Protein AF-A0A0C9LXT9-F1 (afdb_monomer_lite)

pLDDT: mean 82.16, std 12.62, range [45.69, 92.62]

Foldseek 3Di:
DQDWLQLDDDDPPDPLRDDDPPDDPVSVVVSNVPRDDDFLDPRSRSVLSCCQPPQQQVQLVVDPNSFGKDWDDDDPHPDIDIDRDSVVVNVCRNVVD

Sequence (97 aa):
MVPELAGGKMSSSDTKSKVDLLDHPDTVRLKIKKAPCTPRMVQGNGILAFIQHVVLPHSALLASGGKPALSVVLHGNSETIVFSSFADVVTAYEADF

Secondary structure (DSSP, 8-state):
-PPPTT-SS--TT-TTT---TT--HHHHHHHHHHS---TT--TT-HHHHHIIIIIHHHHHHHSTT----EEEE-TT--PEEEESSHHHHHHHHHHT-

Structure (mmCIF, N/CA/C/O backbone):
data_AF-A0A0C9LXT9-F1
#
_entry.id   AF-A0A0C9LXT9-F1
#
loop_
_atom_site.group_PDB
_atom_site.id
_atom_site.type_symbol
_atom_site.label_atom_id
_atom_site.label_alt_id
_atom_site.label_comp_id
_atom_site.label_asym_id
_atom_site.label_entity_id
_atom_site.label_seq_id
_atom_site.pdbx_PDB_ins_code
_atom_site.Cartn_x
_atom_site.Cartn_y
_atom_site.Cartn_z
_atom_site.occupancy
_atom_site.B_iso_or_equiv
_atom_site.auth_seq_id
_atom_site.auth_comp_id
_atom_site.auth_asym_id
_atom_site.auth_atom_id
_atom_site.pdbx_PDB_model_num
ATOM 1 N N . MET A 1 1 ? -4.369 -15.517 -4.786 1.00 52.06 1 MET A N 1
ATOM 2 C CA . MET A 1 1 ? -3.124 -15.048 -5.434 1.00 52.06 1 MET A CA 1
ATOM 3 C C . MET A 1 1 ? -3.162 -13.533 -5.475 1.00 52.06 1 MET A C 1
ATOM 5 O O . MET A 1 1 ? -4.229 -13.007 -5.757 1.00 52.06 1 MET A O 1
ATOM 9 N N . VAL A 1 2 ? -2.061 -12.857 -5.131 1.00 58.88 2 VAL A N 1
ATOM 10 C CA . VAL A 1 2 ? -1.991 -11.385 -5.135 1.00 58.88 2 VAL A CA 1
ATOM 11 C C . VAL A 1 2 ? -2.018 -10.899 -6.591 1.00 58.88 2 VAL A C 1
ATOM 13 O O . VAL A 1 2 ? -1.207 -11.387 -7.380 1.00 58.88 2 VAL A O 1
ATOM 16 N N . PRO A 1 3 ? -2.947 -10.006 -6.972 1.00 63.06 3 PRO A N 1
ATOM 17 C CA . PRO A 1 3 ? -2.980 -9.422 -8.310 1.00 63.06 3 PRO A CA 1
ATOM 18 C C . PRO A 1 3 ? -1.691 -8.659 -8.638 1.00 63.06 3 PRO A C 1
ATOM 20 O O . PRO A 1 3 ? -1.057 -8.084 -7.754 1.00 63.06 3 PRO A O 1
ATOM 23 N N . GLU A 1 4 ? -1.302 -8.651 -9.914 1.00 68.25 4 GLU A N 1
ATOM 24 C CA . GLU A 1 4 ? -0.165 -7.851 -10.373 1.00 68.25 4 GLU A CA 1
ATOM 25 C C . GLU A 1 4 ? -0.453 -6.354 -10.241 1.00 68.25 4 GLU A C 1
ATOM 27 O O . GLU A 1 4 ? -1.590 -5.906 -10.410 1.00 68.25 4 GLU A O 1
ATOM 32 N N . LEU A 1 5 ? 0.601 -5.560 -10.033 1.00 73.69 5 LEU A N 1
ATOM 33 C CA . LEU A 1 5 ? 0.483 -4.103 -9.930 1.00 73.69 5 LEU A CA 1
ATOM 34 C C . LEU A 1 5 ? -0.076 -3.471 -11.213 1.00 73.69 5 LEU A C 1
ATOM 36 O O . LEU A 1 5 ? -0.660 -2.396 -11.158 1.00 73.69 5 LEU A O 1
ATOM 40 N N . ALA A 1 6 ? 0.077 -4.147 -12.356 1.00 64.81 6 ALA A N 1
ATOM 41 C CA . ALA A 1 6 ? -0.392 -3.695 -13.663 1.00 64.81 6 ALA A CA 1
ATOM 42 C C . ALA A 1 6 ? -1.884 -3.973 -13.951 1.00 64.81 6 ALA A C 1
ATOM 44 O O . ALA A 1 6 ? -2.360 -3.606 -15.022 1.00 64.81 6 ALA A O 1
ATOM 45 N N . GLY A 1 7 ? -2.634 -4.604 -13.037 1.00 57.09 7 GLY A N 1
ATOM 46 C CA . GLY A 1 7 ? -4.096 -4.708 -13.161 1.00 57.09 7 GLY A CA 1
ATOM 47 C C . GLY A 1 7 ? -4.639 -5.746 -14.150 1.00 57.09 7 GLY A C 1
ATOM 48 O O . GLY A 1 7 ? -5.836 -5.755 -14.431 1.00 57.09 7 GLY A O 1
ATOM 49 N N . GLY A 1 8 ? -3.784 -6.624 -14.684 1.00 57.38 8 GLY A N 1
ATOM 50 C CA . GLY A 1 8 ? -4.131 -7.607 -15.716 1.00 57.38 8 GLY A CA 1
ATOM 51 C C . GLY A 1 8 ? -4.148 -9.072 -15.259 1.00 57.38 8 GLY A C 1
ATOM 52 O O . GLY A 1 8 ? -3.866 -9.409 -14.108 1.00 57.38 8 GLY A O 1
ATOM 53 N N . LYS A 1 9 ? -4.469 -9.966 -16.210 1.00 50.69 9 LYS A N 1
ATOM 54 C CA . LYS A 1 9 ? -4.289 -11.422 -16.082 1.00 50.69 9 LYS A CA 1
ATOM 55 C C . LYS A 1 9 ? -2.798 -11.717 -15.900 1.00 50.69 9 LYS A C 1
ATOM 57 O O . LYS A 1 9 ? -2.001 -11.327 -16.743 1.00 50.69 9 LYS A O 1
ATOM 62 N N . MET A 1 10 ? -2.488 -12.427 -14.820 1.00 48.62 10 MET A N 1
ATOM 63 C CA . MET A 1 10 ? -1.169 -12.934 -14.429 1.00 48.62 10 MET A CA 1
ATOM 64 C C . MET A 1 10 ? -0.315 -13.320 -15.650 1.00 48.62 10 MET A C 1
ATOM 66 O O . MET A 1 10 ? -0.611 -14.310 -16.322 1.00 48.62 10 MET A O 1
ATOM 70 N N . SER A 1 11 ? 0.725 -12.546 -15.946 1.00 45.69 11 SER A N 1
ATOM 71 C CA . SER A 1 11 ? 1.721 -12.874 -16.959 1.00 45.69 11 SER A CA 1
ATOM 72 C C . SER A 1 11 ? 3.072 -12.897 -16.271 1.00 45.69 11 SER A C 1
ATOM 74 O O . SER A 1 11 ? 3.668 -11.868 -15.965 1.00 45.69 11 SER A O 1
ATOM 76 N N . SER A 1 12 ? 3.599 -14.104 -16.067 1.00 51.56 12 SER A N 1
ATOM 77 C CA . SER A 1 12 ? 4.926 -14.307 -15.476 1.00 51.56 12 SER A CA 1
ATOM 78 C C . SER A 1 12 ? 6.075 -13.710 -16.315 1.00 51.56 12 SER A C 1
ATOM 80 O O . SER A 1 12 ? 7.235 -13.825 -15.918 1.00 51.56 12 SER A O 1
ATOM 82 N N . SER A 1 13 ? 5.783 -13.121 -17.478 1.00 54.19 13 SER A N 1
ATOM 83 C CA . SER A 1 13 ? 6.764 -12.629 -18.444 1.00 54.19 13 SER A CA 1
ATOM 84 C C . SER A 1 13 ? 7.148 -11.157 -18.253 1.00 54.19 13 SER A C 1
ATOM 86 O O . SER A 1 13 ? 8.203 -10.762 -18.744 1.00 54.19 13 SER A O 1
ATOM 88 N N . ASP A 1 14 ? 6.373 -10.358 -17.508 1.00 57.16 14 ASP A N 1
ATOM 89 C CA . ASP A 1 14 ? 6.690 -8.945 -17.266 1.00 57.16 14 ASP A CA 1
ATOM 90 C C . ASP A 1 14 ? 7.311 -8.725 -15.879 1.00 57.16 14 ASP A C 1
ATOM 92 O O . ASP A 1 14 ? 6.648 -8.477 -14.876 1.00 57.16 14 ASP A O 1
ATOM 96 N N . THR A 1 15 ? 8.645 -8.718 -15.813 1.00 59.12 15 THR A N 1
ATOM 97 C CA . THR A 1 15 ? 9.415 -8.516 -14.564 1.00 59.12 15 THR A CA 1
ATOM 98 C C . THR A 1 15 ? 9.140 -7.166 -13.875 1.00 59.12 15 THR A C 1
ATOM 100 O O . THR A 1 15 ? 9.544 -6.938 -12.734 1.00 59.12 15 THR A O 1
ATOM 103 N N . LYS A 1 16 ? 8.472 -6.235 -14.569 1.00 60.41 16 LYS A N 1
ATOM 104 C CA . LYS A 1 16 ? 8.159 -4.882 -14.087 1.00 60.41 16 LYS A CA 1
ATOM 105 C C . LYS A 1 16 ? 6.823 -4.790 -13.341 1.00 60.41 16 LYS A C 1
ATOM 107 O O . LYS A 1 16 ? 6.652 -3.824 -12.604 1.00 60.41 16 LYS A O 1
ATOM 112 N N . SER A 1 17 ? 5.901 -5.742 -13.513 1.00 63.59 17 SER A N 1
ATOM 113 C CA . SER A 1 17 ? 4.554 -5.697 -12.912 1.00 63.59 17 SER A CA 1
ATOM 114 C C . SER A 1 17 ? 4.446 -6.427 -11.566 1.00 63.59 17 SER A C 1
ATOM 116 O O . SER A 1 17 ? 3.431 -6.301 -10.876 1.00 63.59 17 SER A O 1
ATOM 118 N N . LYS A 1 18 ? 5.498 -7.152 -11.158 1.00 76.69 18 LYS A N 1
ATOM 119 C CA . LYS A 1 18 ? 5.550 -7.953 -9.928 1.00 76.69 18 LYS A CA 1
ATOM 120 C C . LYS A 1 18 ? 6.569 -7.400 -8.930 1.00 76.69 18 LYS A C 1
ATOM 122 O O . LYS A 1 18 ? 7.720 -7.166 -9.296 1.00 76.69 18 LYS A O 1
ATOM 127 N N . VAL A 1 19 ? 6.158 -7.235 -7.672 1.00 83.12 19 VAL A N 1
ATOM 128 C CA . VAL A 1 19 ? 7.073 -7.003 -6.540 1.00 83.12 19 VAL A CA 1
ATOM 129 C C . VAL A 1 19 ? 7.537 -8.354 -6.011 1.00 83.12 19 VAL A C 1
ATOM 131 O O . VAL A 1 19 ? 6.712 -9.214 -5.700 1.00 83.12 19 VAL A O 1
ATOM 134 N N . ASP A 1 20 ? 8.849 -8.541 -5.957 1.00 83.06 20 ASP A N 1
ATOM 135 C CA . ASP A 1 20 ? 9.496 -9.748 -5.454 1.00 83.06 20 ASP A CA 1
ATOM 136 C C . ASP A 1 20 ? 10.058 -9.524 -4.041 1.00 83.06 20 ASP A C 1
ATOM 138 O O . ASP A 1 20 ? 10.316 -8.392 -3.633 1.00 83.06 20 ASP A O 1
ATOM 142 N N . LEU A 1 21 ? 10.267 -10.605 -3.287 1.00 83.62 21 LEU A N 1
ATOM 143 C CA . LEU A 1 21 ? 10.830 -10.548 -1.933 1.00 83.62 21 LEU A CA 1
ATOM 144 C C . LEU A 1 21 ? 12.291 -10.084 -1.935 1.00 83.62 21 LEU A C 1
ATOM 146 O O . LEU A 1 21 ? 12.764 -9.539 -0.942 1.00 83.62 21 LEU A O 1
ATOM 150 N N . LEU A 1 22 ? 12.998 -10.311 -3.045 1.00 87.12 22 LEU A N 1
ATOM 151 C CA . LEU A 1 22 ? 14.398 -9.927 -3.227 1.00 87.12 22 LEU A CA 1
ATOM 152 C C . LEU A 1 22 ? 14.564 -8.567 -3.927 1.00 87.12 22 LEU A C 1
ATOM 154 O O . LEU A 1 22 ? 15.691 -8.172 -4.229 1.00 87.12 22 LEU A O 1
ATOM 158 N N . ASP A 1 23 ? 13.473 -7.844 -4.207 1.00 86.75 23 ASP A N 1
ATOM 159 C CA . ASP A 1 23 ? 13.573 -6.507 -4.791 1.00 86.75 23 ASP A CA 1
ATOM 160 C C . ASP A 1 23 ? 14.224 -5.530 -3.801 1.00 86.75 23 ASP A C 1
ATOM 162 O O . ASP A 1 23 ? 13.779 -5.366 -2.664 1.00 86.75 23 ASP A O 1
ATOM 166 N N . HIS A 1 24 ? 15.240 -4.798 -4.265 1.00 92.38 24 HIS A N 1
ATOM 167 C CA . HIS A 1 24 ? 15.794 -3.684 -3.497 1.00 92.38 24 HIS A CA 1
ATOM 168 C C . HIS A 1 24 ? 14.713 -2.607 -3.273 1.00 92.38 24 HIS A C 1
ATOM 170 O O . HIS A 1 24 ? 13.911 -2.365 -4.186 1.00 92.38 24 HIS A O 1
ATOM 176 N N . PRO A 1 25 ? 14.710 -1.886 -2.134 1.00 90.50 25 PRO A N 1
ATOM 177 C CA . PRO A 1 25 ? 13.740 -0.825 -1.857 1.00 90.50 25 PRO A CA 1
ATOM 178 C C . PRO A 1 25 ? 13.528 0.177 -3.005 1.00 90.50 25 PRO A C 1
ATOM 180 O O . PRO A 1 25 ? 12.393 0.562 -3.285 1.00 90.50 25 PRO A O 1
ATOM 183 N N . ASP A 1 26 ? 14.588 0.563 -3.720 1.00 91.06 26 ASP A N 1
ATOM 184 C CA . ASP A 1 26 ? 14.491 1.486 -4.866 1.00 91.06 26 ASP A CA 1
ATOM 185 C C . ASP A 1 26 ? 13.736 0.884 -6.056 1.00 91.06 26 ASP A C 1
ATOM 187 O O . ASP A 1 26 ? 12.976 1.574 -6.740 1.00 91.06 26 ASP A O 1
ATOM 191 N N . THR A 1 27 ? 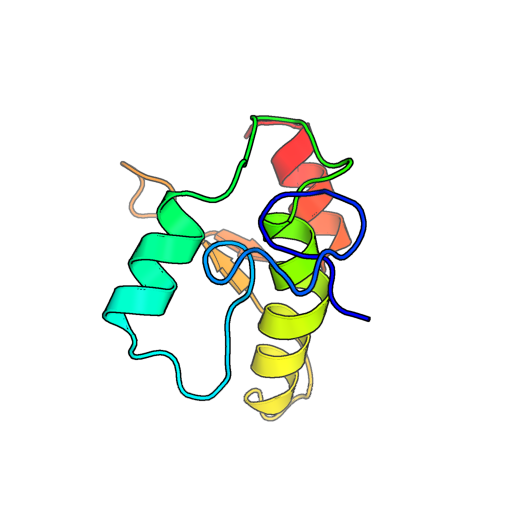13.894 -0.422 -6.273 1.00 89.25 27 THR A N 1
ATOM 192 C CA . THR A 1 27 ? 13.179 -1.159 -7.321 1.00 89.25 27 THR A CA 1
ATOM 193 C C . THR A 1 27 ? 11.695 -1.240 -6.992 1.00 89.25 27 THR A C 1
ATOM 195 O O . THR A 1 27 ? 10.865 -0.969 -7.861 1.00 89.25 27 THR A O 1
ATOM 198 N N . VAL A 1 28 ? 11.346 -1.517 -5.730 1.00 89.19 28 VAL A N 1
ATOM 199 C CA . VAL A 1 28 ? 9.950 -1.507 -5.267 1.00 89.19 28 VAL A CA 1
ATOM 200 C C . VAL A 1 28 ? 9.333 -0.124 -5.475 1.00 89.19 28 VAL A C 1
ATOM 202 O O . VAL A 1 28 ? 8.279 -0.013 -6.100 1.00 89.19 28 VAL A O 1
ATOM 205 N N . ARG A 1 29 ? 10.015 0.951 -5.050 1.00 89.69 29 ARG A N 1
ATOM 206 C CA . ARG A 1 29 ? 9.549 2.336 -5.258 1.00 89.69 29 ARG A CA 1
ATOM 207 C C . ARG A 1 29 ? 9.295 2.639 -6.736 1.00 89.69 29 ARG A C 1
ATOM 209 O O . ARG A 1 29 ? 8.272 3.234 -7.072 1.00 89.69 29 ARG A O 1
ATOM 216 N N . LEU A 1 30 ? 10.196 2.213 -7.623 1.00 89.56 30 LEU A N 1
ATOM 217 C CA . LEU A 1 30 ? 10.053 2.422 -9.064 1.00 89.56 30 LEU A CA 1
ATOM 218 C C . LEU A 1 30 ? 8.870 1.641 -9.654 1.00 89.56 30 LEU A C 1
ATOM 220 O O . LEU A 1 30 ? 8.168 2.174 -10.514 1.00 89.56 30 LEU A O 1
ATOM 224 N N . LYS A 1 31 ? 8.645 0.402 -9.204 1.00 88.06 31 LYS A N 1
ATOM 225 C CA . LYS A 1 31 ? 7.522 -0.443 -9.636 1.00 88.06 31 LYS A CA 1
ATOM 226 C C . LYS A 1 31 ? 6.182 0.144 -9.195 1.00 88.06 31 LYS A C 1
ATOM 228 O O . LYS A 1 31 ? 5.307 0.319 -10.036 1.00 88.06 31 LYS A O 1
ATOM 233 N N . ILE A 1 32 ? 6.059 0.549 -7.927 1.00 89.19 32 ILE A N 1
ATOM 234 C CA . ILE A 1 32 ? 4.854 1.217 -7.408 1.00 89.19 32 ILE A CA 1
ATOM 235 C C . ILE A 1 32 ? 4.579 2.520 -8.170 1.00 89.19 32 ILE A C 1
ATOM 237 O O . ILE A 1 32 ? 3.452 2.752 -8.588 1.00 89.19 32 ILE A O 1
ATOM 241 N N . LYS A 1 33 ? 5.608 3.337 -8.439 1.00 87.81 33 LYS A N 1
ATOM 242 C CA . LYS A 1 33 ? 5.456 4.595 -9.194 1.00 87.81 33 LYS A CA 1
ATOM 243 C C . LYS A 1 33 ? 4.969 4.391 -10.635 1.00 87.81 33 LYS A C 1
ATOM 245 O O . LYS A 1 33 ? 4.356 5.289 -11.200 1.00 87.81 33 LYS A O 1
ATOM 250 N N . LYS A 1 34 ? 5.286 3.250 -11.250 1.00 87.56 34 LYS A N 1
ATOM 251 C CA . LYS A 1 34 ? 4.892 2.914 -12.629 1.00 87.56 34 LYS A CA 1
ATOM 252 C C . LYS A 1 34 ? 3.557 2.179 -12.719 1.00 87.56 34 LYS A C 1
ATOM 254 O O . LYS A 1 34 ? 3.060 1.996 -13.827 1.00 87.56 34 LYS A O 1
ATOM 259 N N . ALA A 1 35 ? 3.015 1.721 -11.597 1.00 86.31 35 ALA A N 1
ATOM 260 C CA . ALA A 1 35 ? 1.782 0.961 -11.585 1.00 86.31 35 ALA A CA 1
ATOM 261 C C . ALA A 1 35 ? 0.587 1.852 -11.980 1.00 86.31 35 ALA A C 1
ATOM 263 O O . ALA A 1 35 ? 0.492 2.990 -11.510 1.00 86.31 35 ALA A O 1
ATOM 264 N N . PRO A 1 36 ? -0.333 1.359 -12.826 1.00 84.88 36 PRO A N 1
ATOM 265 C CA . PRO A 1 36 ? -1.563 2.068 -13.146 1.00 84.88 36 PRO A CA 1
ATOM 266 C C . PRO A 1 36 ? -2.423 2.239 -11.887 1.00 84.88 36 PRO A C 1
ATOM 268 O O . PRO A 1 36 ? -2.800 1.267 -11.236 1.00 84.88 36 PRO A O 1
ATOM 271 N N . CYS A 1 37 ? -2.730 3.491 -11.554 1.00 87.88 37 CYS A N 1
ATOM 272 C CA . CYS A 1 37 ? -3.544 3.869 -10.401 1.00 87.88 37 CYS A CA 1
ATOM 273 C C . CYS A 1 37 ? -4.447 5.045 -10.800 1.00 87.88 37 CYS A C 1
ATOM 275 O O . CYS A 1 37 ? -4.214 6.193 -10.423 1.00 87.88 37 CYS A O 1
ATOM 277 N N . THR A 1 38 ? -5.412 4.771 -11.679 1.00 87.81 38 THR A N 1
ATOM 278 C CA . THR A 1 38 ? -6.330 5.788 -12.205 1.00 87.81 38 THR A CA 1
ATOM 279 C C . THR A 1 38 ? -7.303 6.244 -11.111 1.00 87.81 38 THR A C 1
ATOM 281 O O . THR A 1 38 ? -7.920 5.379 -10.489 1.00 87.81 38 THR A O 1
ATOM 284 N N . PRO A 1 39 ? -7.495 7.562 -10.896 1.00 87.31 39 PRO A N 1
ATOM 285 C CA . PRO A 1 39 ? -8.404 8.074 -9.870 1.00 87.31 39 PRO A CA 1
ATOM 286 C C . PRO A 1 39 ? -9.795 7.446 -9.966 1.00 87.31 39 PRO A C 1
ATOM 288 O O . PRO A 1 39 ? -10.306 7.250 -11.072 1.00 87.31 39 PRO A O 1
ATOM 291 N N . ARG A 1 40 ? -10.400 7.128 -8.814 1.00 88.31 40 ARG A N 1
ATOM 292 C CA . ARG A 1 40 ? -11.740 6.520 -8.681 1.00 88.31 40 ARG A CA 1
ATOM 293 C C . ARG A 1 40 ? -11.920 5.137 -9.319 1.00 88.31 40 ARG A C 1
ATOM 295 O O . ARG A 1 40 ? -13.001 4.565 -9.238 1.00 88.31 40 ARG A O 1
ATOM 302 N N . MET A 1 41 ? -10.888 4.570 -9.943 1.00 87.69 41 MET A N 1
ATOM 303 C CA . MET A 1 41 ? -10.961 3.255 -10.579 1.00 87.69 41 MET A CA 1
ATOM 304 C C . MET A 1 41 ? -10.432 2.181 -9.636 1.00 87.69 41 MET A C 1
ATOM 306 O O . MET A 1 41 ? -9.223 2.008 -9.469 1.00 87.69 41 MET A O 1
ATOM 310 N N . VAL A 1 42 ? -11.353 1.431 -9.034 1.00 87.19 42 VAL A N 1
ATOM 311 C CA . VAL A 1 42 ? -11.017 0.312 -8.140 1.00 87.19 42 VAL A CA 1
ATOM 312 C C . VAL A 1 42 ? -10.770 -0.973 -8.923 1.00 87.19 42 VAL A C 1
ATOM 314 O O . VAL A 1 42 ? -9.869 -1.754 -8.607 1.00 87.19 42 VAL A O 1
ATOM 317 N N . GLN A 1 43 ? -11.555 -1.202 -9.975 1.00 84.56 43 GLN A N 1
ATOM 318 C CA . GLN A 1 43 ? -11.462 -2.419 -10.768 1.00 84.56 43 GLN A CA 1
ATOM 319 C C . GLN A 1 43 ? -10.140 -2.468 -11.543 1.00 84.56 43 GLN A C 1
ATOM 321 O O . GLN A 1 43 ? -9.803 -1.547 -12.282 1.00 84.56 43 GLN A O 1
ATOM 326 N N . GLY A 1 44 ? -9.394 -3.563 -11.379 1.00 80.88 44 GLY A N 1
ATOM 327 C CA . GLY A 1 44 ? -8.079 -3.719 -12.004 1.00 80.88 44 GLY A CA 1
ATOM 328 C C . GLY A 1 44 ? -6.989 -2.847 -11.373 1.00 80.88 44 GLY A C 1
ATOM 329 O O . GLY A 1 44 ? -5.905 -2.737 -11.932 1.00 80.88 44 GLY A O 1
ATOM 330 N N . ASN A 1 45 ? -7.228 -2.232 -10.212 1.00 86.81 45 ASN A N 1
ATOM 331 C CA . ASN A 1 45 ? -6.208 -1.440 -9.539 1.00 86.81 45 ASN A CA 1
ATOM 332 C C . ASN A 1 45 ? -5.260 -2.343 -8.737 1.00 86.81 45 ASN A C 1
ATOM 334 O O . ASN A 1 45 ? -5.571 -2.803 -7.633 1.00 86.81 45 ASN A O 1
ATOM 338 N N . GLY A 1 46 ? -4.079 -2.590 -9.303 1.00 86.12 46 GLY A N 1
ATOM 339 C CA . GLY A 1 46 ? -3.058 -3.421 -8.676 1.00 86.12 46 GLY A CA 1
ATOM 340 C C . GLY A 1 46 ? -2.504 -2.839 -7.370 1.00 86.12 46 GLY A C 1
ATOM 341 O O . GLY A 1 46 ? -2.091 -3.603 -6.500 1.00 86.12 46 GLY A O 1
ATOM 342 N N . ILE A 1 47 ? -2.550 -1.513 -7.180 1.00 89.50 47 ILE A N 1
ATOM 343 C CA . ILE A 1 47 ? -2.149 -0.871 -5.918 1.00 89.50 47 ILE A CA 1
ATOM 344 C C . ILE A 1 47 ? -3.137 -1.213 -4.803 1.00 89.50 47 ILE A C 1
ATOM 346 O O . ILE A 1 47 ? -2.721 -1.652 -3.731 1.00 89.50 47 ILE A O 1
ATOM 350 N N . LEU A 1 48 ? -4.442 -1.061 -5.053 1.00 90.81 48 LEU A N 1
ATOM 351 C CA .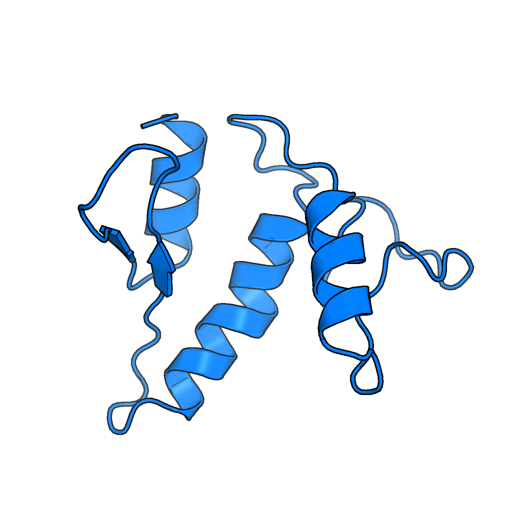 LEU A 1 48 ? -5.472 -1.397 -4.063 1.00 90.81 48 LEU A CA 1
ATOM 352 C C . LEU A 1 48 ? -5.432 -2.885 -3.708 1.00 90.81 48 LEU A C 1
ATOM 354 O O . LEU A 1 48 ? -5.485 -3.246 -2.533 1.00 90.81 48 LEU A O 1
ATOM 358 N N . ALA A 1 49 ? -5.241 -3.749 -4.705 1.00 89.06 49 ALA A N 1
ATOM 359 C CA . ALA A 1 49 ? -5.068 -5.176 -4.475 1.00 89.06 49 ALA A CA 1
ATOM 360 C C . ALA A 1 49 ? -3.830 -5.495 -3.614 1.00 89.06 49 ALA A C 1
ATOM 362 O O . ALA A 1 49 ? -3.885 -6.351 -2.727 1.00 89.06 49 ALA A O 1
ATOM 363 N N . PHE A 1 50 ? -2.716 -4.791 -3.835 1.00 89.69 50 PHE A N 1
ATOM 364 C CA . PHE A 1 50 ? -1.510 -4.933 -3.021 1.00 89.69 50 PHE A CA 1
ATOM 365 C C . PHE A 1 50 ? -1.739 -4.463 -1.575 1.00 89.69 50 PHE A C 1
ATOM 367 O O . PHE A 1 50 ? -1.290 -5.114 -0.630 1.00 89.69 50 PHE A O 1
ATOM 374 N N . ILE A 1 51 ? -2.504 -3.385 -1.378 1.00 91.75 51 ILE A N 1
ATOM 375 C CA . ILE A 1 51 ? -2.902 -2.915 -0.045 1.00 91.75 51 ILE A CA 1
ATOM 376 C C . ILE A 1 51 ? -3.734 -3.977 0.684 1.00 91.75 51 ILE A C 1
ATOM 378 O O . ILE A 1 51 ? -3.435 -4.304 1.835 1.00 91.75 51 ILE A O 1
ATOM 382 N N . GLN A 1 52 ? -4.730 -4.554 0.006 1.00 90.94 52 GLN A N 1
ATOM 383 C CA . GLN A 1 52 ? -5.622 -5.568 0.571 1.00 90.94 52 GLN A CA 1
ATOM 384 C C . GLN A 1 52 ? -4.881 -6.840 0.994 1.00 90.94 52 GLN A C 1
ATOM 386 O O . GLN A 1 52 ? -5.142 -7.385 2.065 1.00 90.94 52 GLN A O 1
ATOM 391 N N . HIS A 1 53 ? -3.989 -7.340 0.139 1.00 89.81 53 HIS A N 1
ATOM 392 C CA . HIS A 1 53 ? -3.407 -8.671 0.309 1.00 89.81 53 HIS A CA 1
ATOM 393 C C . HIS A 1 53 ? -2.011 -8.680 0.932 1.00 89.81 53 HIS A C 1
ATOM 395 O O . HIS A 1 53 ? -1.574 -9.739 1.379 1.00 89.81 53 HIS A O 1
ATOM 401 N N . VAL A 1 54 ? -1.309 -7.544 0.960 1.00 89.25 54 VAL A N 1
ATOM 402 C CA . VAL A 1 54 ? 0.065 -7.461 1.476 1.00 89.25 54 VAL A CA 1
ATOM 403 C C . VAL A 1 54 ? 0.166 -6.441 2.599 1.00 89.25 54 VAL A C 1
ATOM 405 O O . VAL A 1 54 ? 0.534 -6.811 3.710 1.00 89.25 54 VAL A O 1
ATOM 408 N N . VAL A 1 55 ? -0.193 -5.179 2.351 1.00 90.88 55 VAL A N 1
ATOM 409 C CA . VAL A 1 55 ? 0.080 -4.094 3.310 1.00 90.88 55 VAL A CA 1
ATOM 410 C C . VAL A 1 55 ? -0.741 -4.238 4.592 1.00 90.88 55 VAL A C 1
ATOM 412 O O . VAL A 1 55 ? -0.166 -4.197 5.678 1.00 90.88 55 VAL A O 1
ATOM 415 N N . LEU A 1 56 ? -2.058 -4.447 4.487 1.00 91.50 56 LEU A N 1
ATOM 416 C CA . LEU A 1 56 ? -2.925 -4.596 5.662 1.00 91.50 56 LEU A CA 1
ATOM 417 C C . LEU A 1 56 ? -2.616 -5.875 6.465 1.00 91.50 56 LEU A C 1
ATOM 419 O O . LEU A 1 56 ? -2.457 -5.777 7.682 1.00 91.50 56 LEU A O 1
ATOM 423 N N . PRO A 1 57 ? -2.457 -7.066 5.849 1.00 91.44 57 PRO A N 1
ATOM 424 C CA . PRO A 1 57 ? -2.038 -8.252 6.595 1.00 91.44 57 PRO A CA 1
ATOM 425 C C . PRO A 1 57 ? -0.667 -8.083 7.255 1.00 91.44 57 PRO A C 1
ATOM 427 O O . PRO A 1 57 ? -0.489 -8.480 8.403 1.00 91.44 57 PRO A O 1
ATOM 430 N N . HIS A 1 58 ? 0.295 -7.459 6.568 1.00 91.00 58 HIS A N 1
ATOM 431 C CA . HIS A 1 58 ? 1.616 -7.205 7.134 1.00 91.00 58 HIS A CA 1
ATOM 432 C C . HIS A 1 58 ? 1.552 -6.261 8.341 1.00 91.00 58 HIS A C 1
ATOM 434 O O . HIS A 1 58 ? 2.188 -6.536 9.358 1.00 91.00 58 HIS A O 1
ATOM 440 N N . SER A 1 59 ? 0.752 -5.192 8.280 1.00 91.50 59 SER A N 1
ATOM 441 C CA . SER A 1 59 ? 0.610 -4.273 9.413 1.00 91.50 59 SER A CA 1
ATOM 442 C C . SER A 1 59 ? -0.099 -4.917 10.604 1.00 91.50 59 SER A C 1
ATOM 444 O O . SER A 1 59 ? 0.312 -4.693 11.742 1.00 91.50 59 SER A O 1
ATOM 446 N N . ALA A 1 60 ? -1.083 -5.788 10.364 1.00 91.31 60 ALA A N 1
ATOM 447 C CA . ALA A 1 60 ? -1.717 -6.574 11.420 1.00 91.31 60 ALA A CA 1
ATOM 448 C C . ALA A 1 60 ? -0.727 -7.502 12.142 1.00 91.31 60 ALA A C 1
ATOM 450 O O . ALA A 1 60 ? -0.816 -7.643 13.358 1.00 91.31 60 ALA A O 1
ATOM 451 N N . LEU A 1 61 ? 0.226 -8.106 11.418 1.00 90.94 61 LEU A N 1
ATOM 452 C CA . LEU A 1 61 ? 1.258 -8.971 12.006 1.00 90.94 61 LEU A CA 1
ATOM 453 C C . LEU A 1 61 ? 2.271 -8.201 12.862 1.00 90.94 61 LEU A C 1
ATOM 455 O O . LEU A 1 61 ? 2.800 -8.752 13.823 1.00 90.94 61 LEU A O 1
ATOM 459 N N . LEU A 1 62 ? 2.554 -6.944 12.513 1.00 88.56 62 LEU A N 1
ATOM 460 C CA . LEU A 1 62 ? 3.449 -6.083 13.291 1.00 88.56 62 LEU A CA 1
ATOM 461 C C . LEU A 1 62 ? 2.760 -5.480 14.523 1.00 88.56 62 LEU A C 1
ATOM 463 O O . LEU A 1 62 ? 3.424 -5.151 15.504 1.00 88.56 62 LEU A O 1
ATOM 467 N N . ALA A 1 63 ? 1.438 -5.315 14.483 1.00 87.50 63 ALA A N 1
ATOM 468 C CA . ALA A 1 63 ? 0.672 -4.764 15.588 1.00 87.50 63 ALA A CA 1
ATOM 469 C C . ALA A 1 63 ? 0.452 -5.810 16.693 1.00 87.50 63 ALA A C 1
ATOM 471 O O . ALA A 1 63 ? -0.134 -6.865 16.462 1.00 87.50 63 ALA A O 1
ATOM 472 N N . SER A 1 64 ? 0.789 -5.473 17.942 1.00 78.25 64 SER A N 1
ATOM 473 C CA . SER A 1 64 ? 0.608 -6.361 19.106 1.00 78.25 64 SER A CA 1
ATOM 474 C C . SER A 1 64 ? -0.846 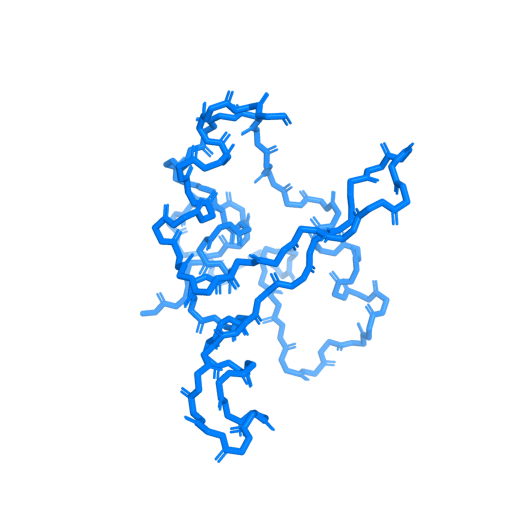-6.801 19.350 1.00 78.25 64 SER A C 1
ATOM 476 O O . SER A 1 64 ? -1.086 -7.771 20.060 1.00 78.25 64 SER A O 1
ATOM 478 N N . GLY A 1 65 ? -1.822 -6.079 18.786 1.00 80.19 65 GLY A N 1
ATOM 479 C CA . GLY A 1 65 ? -3.254 -6.377 18.892 1.00 80.19 65 GLY A CA 1
ATOM 480 C C . GLY A 1 65 ? -3.868 -7.056 17.664 1.00 80.19 65 GLY A C 1
ATOM 481 O O . GLY A 1 65 ? -5.088 -7.202 17.628 1.00 80.19 65 GLY A O 1
ATOM 482 N N . GLY A 1 66 ? -3.076 -7.401 16.640 1.00 82.12 66 GLY A N 1
ATOM 483 C CA . GLY A 1 66 ? -3.559 -8.068 15.423 1.00 82.12 66 GLY A CA 1
ATOM 484 C C . GLY A 1 66 ? -4.491 -7.225 14.545 1.00 82.12 66 GLY A C 1
ATOM 485 O O . GLY A 1 66 ? -5.127 -7.755 13.636 1.00 82.12 66 GLY A O 1
ATOM 486 N N . LYS A 1 67 ? -4.616 -5.921 14.820 1.00 86.00 67 LYS A N 1
ATOM 487 C CA . LYS A 1 67 ? -5.488 -5.015 14.066 1.00 86.00 67 LYS A CA 1
ATOM 488 C C . LYS A 1 67 ? -4.697 -4.365 12.927 1.00 86.00 67 LYS A C 1
ATOM 490 O O . LYS A 1 67 ? -3.691 -3.715 13.215 1.00 86.00 67 LYS A O 1
ATOM 495 N N . PRO A 1 68 ? -5.130 -4.513 11.664 1.00 90.31 68 PRO A N 1
ATOM 496 C CA . PRO A 1 68 ? -4.487 -3.843 10.544 1.00 90.31 68 PRO A CA 1
ATOM 497 C C . PRO A 1 68 ? -4.689 -2.328 10.637 1.00 90.31 68 PRO A C 1
ATOM 499 O O . PRO A 1 68 ? -5.762 -1.847 11.002 1.00 90.31 68 PRO A O 1
ATOM 502 N N . ALA A 1 69 ? -3.652 -1.582 10.275 1.00 90.12 69 ALA A N 1
ATOM 503 C CA . ALA A 1 69 ? -3.710 -0.135 10.112 1.00 90.12 69 ALA A CA 1
ATOM 504 C C . ALA A 1 69 ? -2.892 0.291 8.888 1.00 90.12 69 ALA A C 1
ATOM 506 O O . ALA A 1 69 ? -1.835 -0.283 8.606 1.00 90.12 69 ALA A O 1
ATOM 507 N N . LEU A 1 70 ? -3.384 1.291 8.161 1.00 91.50 70 LEU A N 1
ATOM 508 C CA . LEU A 1 70 ? -2.709 1.925 7.036 1.00 91.50 70 LEU A CA 1
ATOM 509 C C . LEU A 1 70 ? -2.735 3.440 7.223 1.00 91.50 70 LEU A C 1
ATOM 511 O O . LEU A 1 70 ? -3.805 4.042 7.223 1.00 91.50 70 LEU A O 1
ATOM 515 N N . SER A 1 71 ? -1.557 4.046 7.330 1.00 90.75 71 SER A N 1
ATOM 516 C CA . SER A 1 71 ? -1.395 5.498 7.419 1.00 90.75 71 SER A CA 1
ATOM 517 C C . SER A 1 71 ? -1.072 6.079 6.044 1.00 90.75 71 SER A C 1
ATOM 519 O O . SER A 1 71 ? -0.114 5.650 5.400 1.00 90.75 71 SER A O 1
ATOM 521 N N . VAL A 1 72 ? -1.852 7.062 5.603 1.00 90.00 72 VAL A N 1
ATOM 522 C CA . VAL A 1 72 ? 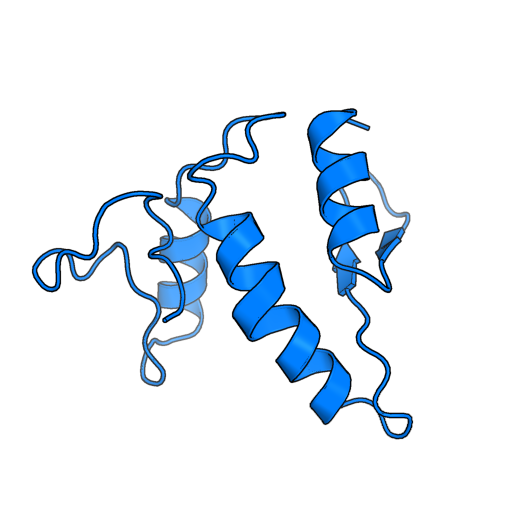-1.706 7.740 4.311 1.00 90.00 72 VAL A CA 1
ATOM 523 C C . VAL A 1 72 ? -1.508 9.232 4.552 1.00 90.00 72 VAL A C 1
ATOM 525 O O . VAL A 1 72 ? -2.255 9.851 5.305 1.00 90.00 72 VAL A O 1
ATOM 528 N N . VAL A 1 73 ? -0.504 9.807 3.891 1.00 89.38 73 VAL A N 1
ATOM 529 C CA . VAL A 1 73 ? -0.270 11.255 3.851 1.00 89.38 73 VAL A CA 1
ATOM 530 C C . VAL A 1 73 ? -0.470 11.706 2.413 1.00 89.38 73 VAL A C 1
ATOM 532 O O . VAL A 1 73 ? 0.207 11.212 1.506 1.00 89.38 73 VAL A O 1
ATOM 535 N N . LEU A 1 74 ? -1.423 12.610 2.197 1.00 83.88 74 LEU A N 1
ATOM 536 C CA . LEU A 1 74 ? -1.707 13.144 0.869 1.00 83.88 74 LEU A CA 1
ATOM 537 C C . LEU A 1 74 ? -0.632 14.149 0.456 1.00 83.88 74 LEU A C 1
ATOM 539 O O . LEU A 1 74 ? -0.066 14.870 1.279 1.00 83.88 74 LEU A O 1
ATOM 543 N N . HIS A 1 75 ? -0.338 14.204 -0.841 1.00 79.50 75 HIS A N 1
ATOM 544 C CA . HIS A 1 75 ? 0.663 15.128 -1.355 1.00 79.50 75 HIS A CA 1
ATOM 545 C C . HIS A 1 75 ? 0.202 16.577 -1.144 1.00 79.50 75 HIS A C 1
ATOM 547 O O . HIS A 1 75 ? -0.831 16.979 -1.669 1.00 79.50 75 HIS A O 1
ATOM 553 N N . GLY A 1 76 ? 0.961 17.350 -0.363 1.00 79.56 76 GLY A N 1
ATOM 554 C CA . GLY A 1 76 ? 0.604 18.726 -0.001 1.00 79.56 76 GLY A CA 1
ATOM 555 C C . GLY A 1 76 ? -0.236 18.864 1.275 1.00 79.56 76 GLY A C 1
ATOM 556 O O . GLY A 1 76 ? -0.527 19.992 1.662 1.00 79.56 76 GLY A O 1
ATOM 557 N N . ASN A 1 77 ? -0.574 17.762 1.956 1.00 78.69 77 ASN A N 1
ATOM 558 C CA . ASN A 1 77 ? -1.198 17.781 3.279 1.00 78.69 77 ASN A CA 1
ATOM 559 C C . ASN A 1 77 ? -0.209 17.261 4.343 1.00 78.69 77 ASN A C 1
ATOM 561 O O . ASN A 1 77 ? 0.581 16.354 4.082 1.00 78.69 77 ASN A O 1
ATOM 565 N N . SER A 1 78 ? -0.227 17.852 5.539 1.00 77.75 78 SER A N 1
ATOM 566 C CA . SER A 1 78 ? 0.547 17.386 6.701 1.00 77.75 78 SER A CA 1
ATOM 567 C C . SER A 1 78 ? -0.250 16.436 7.600 1.00 77.75 78 SER A C 1
ATOM 569 O O . SER A 1 78 ? 0.327 15.797 8.480 1.00 77.75 78 SER A O 1
ATOM 571 N N . GLU A 1 79 ? -1.560 16.324 7.389 1.00 84.75 79 GLU A N 1
ATOM 572 C CA . GLU A 1 79 ? -2.423 15.430 8.152 1.00 84.75 79 GLU A CA 1
ATOM 573 C C . GLU A 1 79 ? -2.291 13.982 7.668 1.00 84.75 79 GLU A C 1
ATOM 575 O O . GLU A 1 79 ? -2.257 13.688 6.471 1.00 84.75 79 GLU A O 1
ATOM 580 N N . THR A 1 80 ? -2.198 13.063 8.630 1.00 88.56 80 THR A N 1
ATOM 581 C CA . THR A 1 80 ? -2.134 11.623 8.371 1.00 88.56 80 THR A CA 1
ATOM 582 C C . THR A 1 80 ? -3.519 11.022 8.539 1.00 88.56 80 THR A C 1
ATOM 584 O O . THR A 1 80 ? -4.083 11.055 9.632 1.00 88.56 80 THR A O 1
ATOM 587 N N . ILE A 1 81 ? -4.043 10.427 7.473 1.00 89.50 81 ILE A N 1
ATOM 588 C CA . ILE A 1 81 ? -5.300 9.683 7.496 1.00 89.50 81 ILE A CA 1
ATOM 589 C C . ILE A 1 81 ? -4.972 8.230 7.825 1.00 89.50 81 ILE A C 1
ATOM 591 O O . ILE A 1 81 ? -4.084 7.637 7.211 1.00 89.50 81 ILE A O 1
ATOM 595 N N . VAL A 1 82 ? -5.671 7.651 8.799 1.00 91.62 82 VAL A N 1
ATOM 596 C CA . VAL A 1 82 ? -5.470 6.256 9.201 1.00 91.62 82 VAL A CA 1
ATOM 597 C C . VAL A 1 82 ? -6.701 5.443 8.837 1.00 91.62 82 VAL A C 1
ATOM 599 O O . VAL A 1 82 ? -7.803 5.72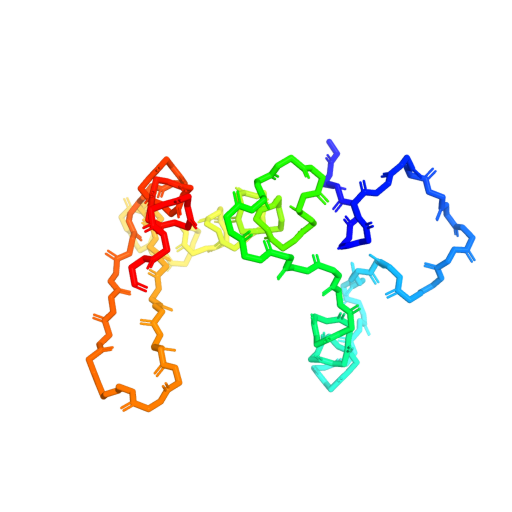3 9.303 1.00 91.62 82 VAL A O 1
ATOM 602 N N . PHE A 1 83 ? -6.492 4.401 8.040 1.00 92.00 83 PHE A N 1
ATOM 603 C CA . PHE A 1 83 ? -7.506 3.423 7.680 1.00 92.00 83 PHE A CA 1
ATOM 604 C C . PHE A 1 83 ? -7.294 2.129 8.459 1.00 92.00 83 PHE A C 1
ATOM 606 O O . PHE A 1 83 ? -6.165 1.654 8.596 1.00 92.00 83 PHE A O 1
ATOM 613 N N . SER A 1 84 ? -8.387 1.539 8.941 1.00 87.75 84 SER A N 1
ATOM 614 C CA . SER A 1 84 ? -8.364 0.264 9.675 1.00 87.75 84 SER A CA 1
ATOM 615 C C . SER A 1 84 ? -8.929 -0.912 8.872 1.00 87.75 84 SER A C 1
ATOM 617 O O . SER A 1 84 ? -8.738 -2.068 9.238 1.00 87.75 84 SER A O 1
ATOM 619 N N . SER A 1 85 ? -9.594 -0.632 7.748 1.00 90.75 85 SER A N 1
ATOM 620 C CA . SER A 1 85 ? -10.205 -1.630 6.875 1.00 90.75 85 SER A CA 1
ATOM 621 C C . SER A 1 85 ? -9.943 -1.312 5.409 1.00 90.75 85 SER A C 1
ATOM 623 O O . SER A 1 85 ? -9.879 -0.153 5.006 1.00 90.75 85 SER A O 1
ATOM 625 N N . PHE A 1 86 ? -9.851 -2.359 4.587 1.00 91.69 86 PHE A N 1
ATOM 626 C CA . PHE A 1 86 ? -9.778 -2.212 3.135 1.00 91.69 86 PHE A CA 1
ATOM 627 C C . PHE A 1 86 ? -11.037 -1.553 2.554 1.00 91.69 86 PHE A C 1
ATOM 629 O O . PHE A 1 86 ? -10.934 -0.782 1.606 1.00 91.69 86 PHE A O 1
ATOM 636 N N . ALA A 1 87 ? -12.212 -1.808 3.139 1.00 92.62 87 ALA A N 1
ATOM 637 C CA . ALA A 1 87 ? -13.463 -1.203 2.681 1.00 92.62 87 ALA A CA 1
ATOM 638 C C . ALA A 1 87 ? -13.434 0.330 2.803 1.00 92.62 87 ALA A C 1
ATOM 640 O O . ALA A 1 87 ? -13.871 1.029 1.889 1.00 92.62 87 ALA A O 1
ATOM 641 N N . ASP A 1 88 ? -12.846 0.846 3.887 1.00 92.19 88 ASP A N 1
ATOM 642 C CA . ASP A 1 88 ? -12.708 2.287 4.117 1.00 92.19 88 ASP A CA 1
ATOM 643 C C . ASP A 1 88 ? -11.753 2.914 3.095 1.00 92.19 88 ASP A C 1
ATOM 645 O O . ASP A 1 88 ? -12.029 3.986 2.562 1.00 92.19 88 ASP A O 1
ATOM 649 N N . VAL A 1 89 ? -10.657 2.213 2.771 1.00 92.00 89 VAL A N 1
ATOM 650 C CA . VAL A 1 89 ? -9.697 2.642 1.740 1.00 92.00 89 VAL A CA 1
ATOM 651 C C . VAL A 1 89 ? -10.372 2.725 0.373 1.00 92.00 89 VAL A C 1
ATOM 653 O O . VAL A 1 89 ? -10.210 3.721 -0.326 1.00 92.00 89 VAL A O 1
ATOM 656 N N . VAL A 1 90 ? -11.136 1.698 -0.012 1.00 92.06 90 VAL 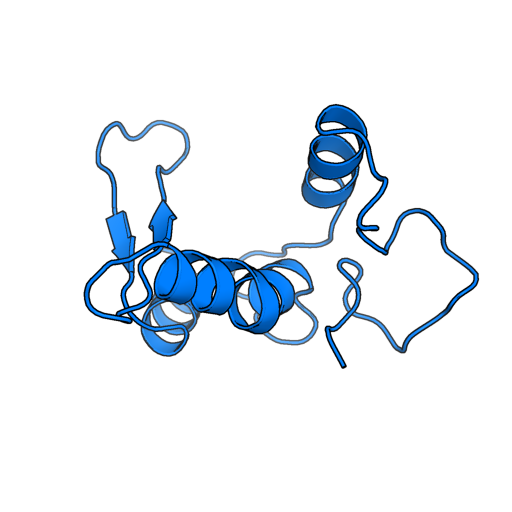A N 1
ATOM 657 C CA . VAL A 1 90 ? -11.844 1.659 -1.301 1.00 92.06 90 VAL A CA 1
ATOM 658 C C . VAL A 1 90 ? -12.881 2.772 -1.383 1.00 92.06 90 VAL A C 1
ATOM 660 O O . VAL A 1 90 ? -12.893 3.514 -2.359 1.00 92.06 90 VAL A O 1
ATOM 663 N N . THR A 1 91 ? -13.684 2.941 -0.333 1.00 92.06 91 THR A N 1
ATOM 664 C CA . THR A 1 91 ? -14.713 3.988 -0.274 1.00 92.06 91 THR A CA 1
ATOM 665 C C . THR A 1 91 ? -14.089 5.379 -0.394 1.00 92.06 91 THR A C 1
ATOM 667 O O . THR A 1 91 ? -14.572 6.210 -1.160 1.00 92.06 91 THR A O 1
ATOM 670 N N . ALA A 1 92 ? -12.984 5.630 0.315 1.00 90.50 92 ALA A N 1
ATOM 671 C CA . ALA A 1 92 ? -12.267 6.898 0.227 1.00 90.50 92 ALA A CA 1
ATOM 672 C C . ALA A 1 92 ? -11.656 7.129 -1.167 1.00 90.50 92 ALA A C 1
ATOM 674 O O . ALA A 1 92 ? -11.680 8.250 -1.669 1.00 90.50 92 ALA A O 1
ATOM 675 N N . TYR A 1 93 ? -11.148 6.073 -1.808 1.00 90.25 93 TYR A N 1
ATOM 676 C CA . TYR A 1 93 ? -10.560 6.145 -3.146 1.00 90.25 93 TYR A CA 1
ATOM 677 C C . TYR A 1 93 ? -11.601 6.387 -4.252 1.00 90.25 93 TYR A C 1
ATOM 679 O O . TYR A 1 93 ? -11.333 7.122 -5.200 1.00 90.25 93 TYR A O 1
ATOM 687 N N . GLU A 1 94 ? -12.791 5.794 -4.141 1.00 89.44 94 GLU A N 1
ATOM 688 C CA . GLU A 1 94 ? -13.910 6.026 -5.069 1.00 89.44 94 GLU A CA 1
ATOM 689 C C . GLU A 1 94 ? -14.508 7.425 -4.919 1.00 89.44 94 GLU A C 1
ATOM 691 O O . GLU A 1 94 ? -14.886 8.048 -5.914 1.00 89.44 94 GLU A O 1
ATOM 696 N N . ALA A 1 95 ? -14.571 7.923 -3.683 1.00 86.75 95 ALA A N 1
ATOM 697 C CA . ALA A 1 95 ? -15.074 9.254 -3.378 1.00 86.75 95 ALA A CA 1
ATOM 698 C C . ALA A 1 95 ? -14.128 10.385 -3.826 1.00 86.75 95 ALA A C 1
ATOM 700 O O . ALA A 1 95 ? -14.586 11.523 -3.906 1.00 86.75 95 ALA A O 1
ATOM 701 N N . ASP A 1 96 ? -12.866 10.075 -4.167 1.00 70.19 96 ASP A N 1
ATOM 702 C CA . ASP A 1 96 ? -11.838 11.044 -4.597 1.00 70.19 96 ASP A CA 1
ATOM 703 C C . ASP A 1 96 ? -11.700 12.213 -3.617 1.00 70.19 96 ASP A C 1
ATOM 705 O O . ASP A 1 96 ? -11.761 13.379 -4.011 1.00 70.19 96 ASP A O 1
ATOM 709 N N . PHE A 1 97 ? -11.609 11.860 -2.331 1.00 54.50 97 PHE A N 1
ATOM 710 C CA . PHE A 1 97 ? -11.385 12.803 -1.235 1.00 54.50 97 PHE A CA 1
ATOM 711 C C . PHE A 1 97 ? -10.157 13.690 -1.463 1.00 54.50 97 PHE A C 1
ATOM 713 O O . PHE A 1 97 ? -9.088 13.149 -1.835 1.00 54.50 97 PHE A O 1
#

Radius of gyration: 13.99 Å; chains: 1; bounding box: 31×34×38 Å